Protein AF-A0AAU1WLY0-F1 (afdb_monomer_lite)

Structure (mmCIF, N/CA/C/O backbone):
data_AF-A0AAU1WLY0-F1
#
_entry.id   AF-A0AAU1WLY0-F1
#
loop_
_atom_site.group_PDB
_atom_site.id
_atom_site.type_symbol
_atom_site.label_atom_id
_atom_site.label_alt_id
_atom_site.label_comp_id
_atom_site.label_asym_id
_atom_site.label_entity_id
_atom_site.label_seq_id
_atom_site.pdbx_PDB_ins_code
_atom_site.Cartn_x
_atom_site.Cartn_y
_atom_site.Cartn_z
_atom_site.occupancy
_atom_site.B_iso_or_equiv
_atom_site.auth_seq_id
_atom_site.auth_comp_id
_atom_site.auth_asym_id
_atom_site.auth_atom_id
_atom_site.pdbx_PDB_model_num
ATOM 1 N N . MET A 1 1 ? -10.748 -2.426 -1.288 1.00 84.75 1 MET A N 1
ATOM 2 C CA . MET A 1 1 ? -10.183 -1.671 -0.144 1.00 84.75 1 MET A CA 1
ATOM 3 C C . MET A 1 1 ? -11.242 -0.829 0.548 1.00 84.75 1 MET A C 1
ATOM 5 O O . MET A 1 1 ? -11.475 -1.080 1.716 1.00 84.75 1 MET A O 1
ATOM 9 N N . ARG A 1 2 ? -11.923 0.087 -0.156 1.00 87.56 2 ARG A N 1
ATOM 10 C CA . ARG A 1 2 ? -12.928 1.009 0.408 1.00 87.56 2 ARG A CA 1
ATOM 11 C C . ARG A 1 2 ? -13.910 0.381 1.412 1.00 87.56 2 ARG A C 1
ATOM 13 O O . ARG A 1 2 ? -14.037 0.899 2.512 1.00 87.56 2 ARG A O 1
ATOM 20 N N . ASP A 1 3 ? -14.563 -0.725 1.055 1.00 92.00 3 ASP A N 1
ATOM 21 C CA . ASP A 1 3 ? -15.622 -1.295 1.903 1.00 92.00 3 ASP A CA 1
ATOM 22 C C . ASP A 1 3 ? -15.061 -1.943 3.180 1.00 92.00 3 ASP A C 1
ATOM 24 O O . ASP A 1 3 ? -15.561 -1.691 4.269 1.00 92.00 3 ASP A O 1
ATOM 28 N N . ILE A 1 4 ? -13.959 -2.695 3.071 1.00 93.12 4 ILE A N 1
ATOM 29 C CA . ILE A 1 4 ? -13.299 -3.342 4.222 1.00 93.12 4 ILE A CA 1
ATOM 30 C C . ILE A 1 4 ? -12.581 -2.302 5.103 1.00 93.12 4 ILE A C 1
ATOM 32 O O . ILE A 1 4 ? -12.499 -2.456 6.317 1.00 93.12 4 ILE A O 1
ATOM 36 N N . TRP A 1 5 ? -12.092 -1.207 4.510 1.00 95.12 5 TRP A N 1
ATOM 37 C CA . TRP A 1 5 ? -11.508 -0.083 5.250 1.00 95.12 5 TRP A CA 1
ATOM 38 C C . TRP A 1 5 ? -12.542 0.610 6.150 1.00 95.12 5 TRP A C 1
ATOM 40 O O . TRP A 1 5 ? -12.190 1.139 7.198 1.00 95.12 5 TRP A O 1
ATOM 50 N N . GLY A 1 6 ? -13.819 0.597 5.761 1.00 93.25 6 GLY A N 1
ATOM 51 C CA . GLY A 1 6 ? -14.922 1.145 6.552 1.00 93.25 6 GLY A CA 1
ATOM 52 C C . GLY A 1 6 ? -15.568 0.158 7.529 1.00 93.25 6 GLY A C 1
ATOM 53 O O . GLY A 1 6 ? -16.505 0.550 8.222 1.00 93.25 6 GLY A O 1
ATOM 54 N N . ASP A 1 7 ? -15.119 -1.101 7.587 1.00 94.81 7 ASP A N 1
ATOM 55 C CA . ASP A 1 7 ? -1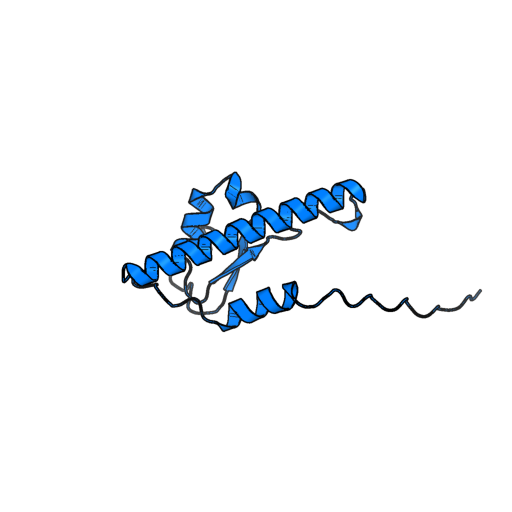5.739 -2.113 8.447 1.00 94.81 7 ASP A CA 1
ATOM 56 C C . ASP A 1 7 ? -15.539 -1.753 9.936 1.00 94.81 7 ASP A C 1
ATOM 58 O O . ASP A 1 7 ? -14.402 -1.523 10.362 1.00 94.81 7 ASP A O 1
ATOM 62 N N . PRO A 1 8 ? -16.604 -1.721 10.762 1.00 93.94 8 PRO A N 1
ATOM 63 C CA . PRO A 1 8 ? -16.495 -1.390 12.184 1.00 93.94 8 PRO A CA 1
ATOM 64 C C . PRO A 1 8 ? -15.652 -2.388 12.996 1.00 93.94 8 PRO A C 1
ATOM 66 O O . PRO A 1 8 ? -15.203 -2.055 14.090 1.00 93.94 8 PRO A O 1
ATOM 69 N N . LYS A 1 9 ? -15.423 -3.607 12.493 1.00 93.44 9 LYS A N 1
ATOM 70 C CA . LYS A 1 9 ? -14.545 -4.617 13.105 1.00 93.44 9 LYS A CA 1
ATOM 71 C C . LYS A 1 9 ? -13.073 -4.424 12.735 1.00 93.44 9 LYS A C 1
ATOM 73 O O . LYS A 1 9 ? -12.213 -5.111 13.293 1.00 93.44 9 LYS A O 1
ATOM 78 N N . ARG A 1 10 ? -12.751 -3.522 11.801 1.00 94.06 10 ARG A N 1
ATOM 79 C CA . ARG A 1 10 ? -11.366 -3.209 11.438 1.00 94.06 10 ARG A CA 1
ATOM 80 C C . ARG A 1 10 ? -10.604 -2.701 12.659 1.00 94.06 10 ARG A C 1
ATOM 82 O O . ARG A 1 10 ? -11.113 -1.920 13.457 1.00 94.06 10 ARG A O 1
ATOM 89 N N . GLY A 1 11 ? -9.364 -3.157 12.795 1.00 89.88 11 GLY A N 1
ATOM 90 C CA . GLY A 1 11 ? -8.527 -2.853 13.948 1.00 89.88 11 GLY A CA 1
ATOM 91 C C . GLY A 1 11 ? -8.710 -3.817 15.122 1.00 89.88 11 GLY A C 1
ATOM 92 O O . GLY A 1 11 ? -7.955 -3.714 16.084 1.00 89.88 11 GLY A O 1
ATOM 93 N N . ALA A 1 12 ? -9.631 -4.789 15.052 1.00 92.81 12 ALA A N 1
ATOM 94 C CA . ALA A 1 12 ? -9.709 -5.879 16.032 1.00 92.81 12 ALA A CA 1
ATOM 95 C C . ALA A 1 12 ? -8.553 -6.887 15.895 1.00 92.81 12 ALA A C 1
ATOM 97 O O . ALA A 1 12 ? -8.153 -7.508 16.876 1.00 92.81 12 ALA A O 1
ATOM 98 N N . VAL A 1 13 ? -8.004 -7.033 14.685 1.00 92.06 13 VAL A N 1
ATOM 99 C CA . VAL A 1 13 ? -6.849 -7.888 14.380 1.00 92.06 13 VAL A CA 1
ATOM 100 C C . VAL A 1 13 ? -5.853 -7.140 13.489 1.00 92.06 13 VAL A C 1
ATOM 102 O O . VAL A 1 13 ? -6.280 -6.245 12.755 1.00 92.06 13 VAL A O 1
ATOM 105 N N . PRO A 1 14 ? -4.553 -7.489 13.520 1.00 93.06 14 PRO A N 1
ATOM 106 C CA . PRO A 1 14 ? -3.561 -6.920 12.612 1.00 93.06 14 PRO A CA 1
ATOM 107 C C . PRO A 1 14 ? -3.845 -7.269 11.145 1.00 93.06 14 PRO A C 1
ATOM 109 O O . PRO A 1 14 ? -4.044 -8.439 10.815 1.00 93.06 14 PRO A O 1
ATOM 112 N N . VAL A 1 15 ? -3.830 -6.267 10.262 1.00 92.00 15 VAL A N 1
ATOM 113 C CA . VAL A 1 15 ? -4.054 -6.417 8.817 1.00 92.00 15 VAL A CA 1
ATOM 114 C C . VAL A 1 15 ? -3.050 -5.574 8.031 1.00 92.00 15 VAL A C 1
ATOM 116 O O . VAL A 1 15 ? -2.833 -4.396 8.312 1.00 92.00 15 VAL A O 1
ATOM 119 N N . ASN A 1 16 ? -2.475 -6.180 6.992 1.00 93.38 16 ASN A N 1
ATOM 120 C CA . ASN A 1 16 ? -1.656 -5.471 6.015 1.00 93.38 16 ASN A CA 1
ATOM 121 C C . ASN A 1 16 ? -2.506 -5.078 4.804 1.00 93.38 16 ASN A C 1
ATOM 123 O O . ASN A 1 16 ? -3.299 -5.875 4.299 1.00 93.38 16 ASN A O 1
ATOM 127 N N . TRP A 1 17 ? -2.276 -3.875 4.296 1.00 94.06 17 TRP A N 1
ATOM 128 C CA . TRP A 1 17 ? -2.995 -3.291 3.178 1.00 94.06 17 TRP A CA 1
ATOM 129 C C . TRP A 1 17 ? -2.020 -2.886 2.088 1.00 94.06 17 TRP A C 1
ATOM 131 O O . TRP A 1 17 ? -1.146 -2.048 2.292 1.00 94.06 17 TRP A O 1
ATOM 141 N N . THR A 1 18 ? -2.191 -3.458 0.906 1.00 93.31 18 THR A N 1
ATOM 142 C CA . THR A 1 18 ? -1.405 -3.077 -0.263 1.00 93.31 18 THR A CA 1
ATOM 143 C C . THR A 1 18 ? -1.894 -1.748 -0.827 1.00 93.31 18 THR A C 1
ATOM 145 O O . THR A 1 18 ? -3.056 -1.637 -1.224 1.00 93.31 18 THR A O 1
ATOM 148 N N . VAL A 1 19 ? -0.998 -0.773 -0.922 1.00 92.75 19 VAL A N 1
ATOM 149 C CA . VAL A 1 19 ? -1.207 0.518 -1.583 1.00 92.75 19 VAL A CA 1
ATOM 150 C C . VAL A 1 19 ? -0.190 0.699 -2.703 1.00 92.75 19 VAL A C 1
ATOM 152 O O . VAL A 1 19 ? 0.900 0.129 -2.680 1.00 92.75 19 VAL A O 1
ATOM 155 N N . SER A 1 20 ? -0.554 1.469 -3.723 1.00 92.69 20 SER A N 1
ATOM 156 C CA . SER A 1 20 ? 0.376 1.766 -4.809 1.00 92.69 20 SER A CA 1
ATOM 157 C C . SER A 1 20 ? 1.400 2.816 -4.355 1.00 92.69 20 SER A C 1
ATOM 159 O O . SER A 1 20 ? 0.976 3.888 -3.930 1.00 92.69 20 SER A O 1
ATOM 161 N N . PRO A 1 21 ? 2.715 2.581 -4.505 1.00 90.81 21 PRO A N 1
ATOM 162 C CA . PRO A 1 21 ? 3.744 3.576 -4.188 1.00 90.81 21 PRO A CA 1
ATOM 163 C C . PRO A 1 21 ? 3.634 4.878 -4.991 1.00 90.81 21 PRO A C 1
ATOM 165 O O . PRO A 1 21 ? 4.155 5.910 -4.579 1.00 90.81 21 PRO A O 1
ATOM 168 N N . VAL A 1 22 ? 2.968 4.856 -6.155 1.00 92.00 22 VAL A N 1
ATOM 169 C CA . VAL A 1 22 ? 2.775 6.069 -6.970 1.00 92.00 22 VAL A CA 1
ATOM 170 C C . VAL A 1 22 ? 1.635 6.953 -6.458 1.00 92.00 22 VAL A C 1
ATOM 172 O O . VAL A 1 22 ? 1.445 8.063 -6.956 1.00 92.00 22 VAL A O 1
ATOM 175 N N . LEU A 1 23 ? 0.882 6.507 -5.442 1.00 91.06 23 LEU A N 1
ATOM 176 C CA . LEU A 1 23 ? -0.222 7.271 -4.858 1.00 91.06 23 LEU A CA 1
ATOM 177 C C . LEU A 1 23 ? 0.255 8.580 -4.210 1.00 91.06 23 LEU A C 1
ATOM 179 O O . LEU A 1 23 ? -0.525 9.530 -4.154 1.00 91.06 23 LEU A O 1
ATOM 183 N N . ALA A 1 24 ? 1.531 8.668 -3.810 1.00 88.19 24 ALA A N 1
ATOM 184 C CA . ALA A 1 24 ? 2.179 9.917 -3.405 1.00 88.19 24 ALA A CA 1
ATOM 185 C C . ALA A 1 24 ? 2.012 11.042 -4.436 1.00 88.19 24 ALA A C 1
ATOM 187 O O . ALA A 1 24 ? 1.807 12.195 -4.051 1.00 88.19 24 ALA A O 1
ATOM 188 N N . ASP A 1 25 ? 2.095 10.700 -5.722 1.00 89.75 25 ASP A N 1
ATOM 189 C CA . ASP A 1 25 ? 2.103 11.664 -6.818 1.00 89.75 25 ASP A CA 1
ATOM 190 C C . ASP A 1 25 ? 0.707 11.796 -7.445 1.00 89.75 25 ASP A C 1
ATOM 192 O O . ASP A 1 25 ? 0.226 12.907 -7.660 1.00 89.75 25 ASP A O 1
ATOM 196 N N . ILE A 1 26 ? 0.018 10.675 -7.693 1.00 93.88 26 ILE A N 1
ATOM 197 C CA . ILE A 1 26 ? -1.263 10.680 -8.426 1.00 93.88 26 ILE A CA 1
ATOM 198 C C . ILE A 1 26 ? -2.493 10.870 -7.531 1.00 93.88 26 ILE A C 1
ATOM 200 O O . ILE A 1 26 ? -3.562 11.233 -8.014 1.00 93.88 26 ILE A O 1
ATOM 204 N N . GLY A 1 27 ? -2.373 10.593 -6.231 1.00 93.56 27 GLY A N 1
ATOM 205 C CA . GLY A 1 27 ? -3.498 10.601 -5.296 1.00 93.56 27 GLY A CA 1
ATOM 206 C C . GLY A 1 27 ? -3.103 10.962 -3.864 1.00 93.56 27 GLY A C 1
ATOM 207 O O . GLY A 1 27 ? -3.497 10.242 -2.943 1.00 93.56 27 GLY A O 1
ATOM 208 N N . PRO A 1 28 ? -2.370 12.068 -3.626 1.00 91.25 28 PRO A N 1
ATOM 209 C CA . PRO A 1 28 ? -1.808 12.382 -2.312 1.00 91.25 28 PRO A CA 1
ATOM 210 C C . PRO A 1 28 ? -2.862 12.543 -1.211 1.00 91.25 28 PRO A C 1
ATOM 212 O O . PRO A 1 28 ? -2.575 12.236 -0.056 1.00 91.25 28 PRO A O 1
ATOM 215 N N . ALA A 1 29 ? -4.064 13.021 -1.546 1.00 92.81 29 ALA A N 1
ATOM 216 C CA . ALA A 1 29 ? -5.171 13.145 -0.597 1.00 92.81 29 ALA A CA 1
ATOM 217 C C . ALA A 1 29 ? -5.764 11.778 -0.218 1.00 92.81 29 ALA A C 1
ATOM 219 O O . ALA A 1 29 ? -6.099 11.547 0.939 1.00 92.81 29 ALA A O 1
ATOM 220 N N . LEU A 1 30 ? -5.844 10.850 -1.177 1.00 93.44 30 LEU A N 1
ATOM 221 C CA . LEU A 1 30 ? -6.311 9.488 -0.922 1.00 93.44 30 LEU A CA 1
ATOM 222 C C . LEU A 1 30 ? -5.302 8.713 -0.067 1.00 93.44 30 LEU A C 1
ATOM 224 O O . LEU A 1 30 ? -5.690 8.025 0.874 1.00 93.44 30 LEU A O 1
ATOM 228 N N . LEU A 1 31 ? -4.008 8.866 -0.356 1.00 91.31 31 LEU A N 1
ATOM 229 C CA . LEU A 1 31 ? -2.945 8.326 0.486 1.00 91.31 31 LEU A CA 1
ATOM 230 C C . LEU A 1 31 ? -3.019 8.892 1.911 1.00 91.31 31 LEU A C 1
ATOM 232 O O . LEU A 1 31 ? -2.971 8.127 2.871 1.00 91.31 31 LEU A O 1
ATOM 236 N N . ALA A 1 32 ? -3.175 10.214 2.048 1.00 90.25 32 ALA A N 1
ATOM 237 C CA . ALA A 1 32 ? -3.300 10.867 3.350 1.00 90.25 32 ALA A CA 1
ATOM 238 C C . ALA A 1 32 ? -4.509 10.340 4.134 1.00 90.25 32 ALA A C 1
ATOM 240 O O . ALA A 1 32 ? -4.360 9.993 5.299 1.00 90.25 32 ALA A O 1
ATOM 241 N N . TYR A 1 33 ? -5.665 10.169 3.483 1.00 92.50 33 TYR A N 1
ATOM 242 C CA . TYR A 1 33 ? -6.845 9.567 4.105 1.00 92.50 33 TYR A CA 1
ATOM 243 C C . TYR A 1 33 ? -6.541 8.187 4.704 1.00 92.50 33 TYR A C 1
ATOM 245 O O . TYR A 1 33 ? -6.893 7.923 5.855 1.00 92.50 33 TYR A O 1
ATOM 253 N N . TYR A 1 34 ? -5.859 7.309 3.964 1.00 92.44 34 TYR A N 1
ATOM 254 C CA . TYR A 1 34 ? -5.505 5.983 4.474 1.00 92.44 34 TYR A CA 1
ATOM 255 C C . TYR A 1 34 ? -4.469 6.040 5.603 1.00 92.44 34 TYR A C 1
ATOM 257 O O . TYR A 1 34 ? -4.580 5.286 6.562 1.00 92.44 34 TYR A O 1
ATOM 265 N N . GLN A 1 35 ? -3.498 6.949 5.544 1.00 91.00 35 GLN A N 1
ATOM 266 C CA . GLN A 1 35 ? -2.507 7.120 6.613 1.00 91.00 35 GLN A CA 1
ATOM 267 C C . GLN A 1 35 ? -3.134 7.691 7.897 1.00 91.00 35 GLN A C 1
ATOM 269 O O . GLN A 1 35 ? -2.876 7.209 8.994 1.00 91.00 35 GLN A O 1
ATOM 274 N N . GLU A 1 36 ? -4.006 8.689 7.772 1.00 88.62 36 GLU A N 1
ATOM 275 C CA . GLU A 1 36 ? -4.618 9.392 8.907 1.00 88.62 36 GLU A CA 1
ATOM 276 C C . GLU A 1 36 ? -5.715 8.574 9.598 1.00 88.62 36 GLU A C 1
ATOM 278 O O . GLU A 1 36 ? -5.943 8.723 10.799 1.00 88.62 36 GLU A O 1
ATOM 283 N N . THR A 1 37 ? -6.396 7.699 8.852 1.00 91.25 37 THR A N 1
ATOM 284 C CA . THR A 1 37 ? -7.491 6.861 9.369 1.00 91.25 37 THR A CA 1
ATOM 285 C C . THR A 1 37 ? -7.080 5.418 9.665 1.00 91.25 37 THR A C 1
ATOM 287 O O . THR A 1 37 ? -7.942 4.604 10.021 1.00 91.25 37 THR A O 1
ATOM 290 N N . ALA A 1 38 ? -5.791 5.093 9.520 1.00 90.94 38 ALA A N 1
ATOM 291 C CA . ALA A 1 38 ? -5.232 3.806 9.909 1.00 90.94 38 ALA A CA 1
ATOM 292 C C . ALA A 1 38 ? -5.356 3.601 11.425 1.00 90.94 38 ALA A C 1
ATOM 294 O O . ALA A 1 38 ? -5.108 4.500 12.234 1.00 90.94 38 ALA A O 1
ATOM 295 N N . THR A 1 39 ? -5.744 2.395 11.824 1.00 88.06 39 THR A N 1
ATOM 296 C CA . THR A 1 39 ? -5.682 1.962 13.219 1.00 88.06 39 THR A CA 1
ATOM 297 C C . THR A 1 39 ? -4.266 1.492 13.560 1.00 88.06 39 THR A C 1
ATOM 299 O O . THR A 1 39 ? -3.446 1.244 12.680 1.00 88.06 39 THR A O 1
ATOM 302 N N . GLY A 1 40 ? -3.971 1.288 14.847 1.00 85.44 40 GLY A N 1
ATOM 303 C CA . GLY A 1 40 ? -2.677 0.723 15.263 1.00 85.44 40 GLY A CA 1
ATOM 304 C C . GLY A 1 40 ? -2.421 -0.717 14.792 1.00 85.44 40 GLY A C 1
ATOM 305 O O . GLY A 1 40 ? -1.302 -1.207 14.915 1.00 85.44 40 GLY A O 1
ATOM 306 N N . ASN A 1 41 ? -3.452 -1.383 14.265 1.00 91.69 41 ASN A N 1
ATOM 307 C CA . ASN A 1 41 ? -3.392 -2.731 13.712 1.00 91.69 41 ASN A CA 1
ATOM 308 C C . ASN A 1 41 ? -3.348 -2.739 12.175 1.00 91.69 41 ASN A C 1
ATOM 310 O O . ASN A 1 41 ? -3.277 -3.812 11.585 1.00 91.69 41 ASN A O 1
ATOM 314 N N . ASP A 1 42 ? -3.363 -1.575 11.525 1.00 92.69 42 ASP A N 1
ATOM 315 C CA . ASP A 1 42 ? -3.234 -1.469 10.077 1.00 92.69 42 ASP A CA 1
ATOM 316 C C . ASP A 1 42 ? -1.782 -1.162 9.690 1.00 92.69 42 ASP A C 1
ATOM 318 O O . ASP A 1 42 ? -1.142 -0.275 10.254 1.00 92.69 42 ASP A O 1
ATOM 322 N N . LEU A 1 43 ? -1.270 -1.866 8.682 1.00 89.62 43 LEU A N 1
ATOM 323 C CA . LEU A 1 43 ? -0.004 -1.534 8.031 1.00 89.62 43 LEU A CA 1
ATOM 324 C C . LEU A 1 43 ? -0.224 -1.328 6.538 1.00 89.62 43 LEU A C 1
ATOM 326 O O . LEU A 1 43 ? -0.656 -2.246 5.844 1.00 89.62 43 LEU A O 1
ATOM 330 N N . LEU A 1 44 ? 0.141 -0.154 6.029 1.00 91.62 44 LEU A N 1
ATOM 331 C CA . LEU A 1 44 ? 0.221 0.077 4.590 1.00 91.62 44 LEU A CA 1
ATOM 332 C C . LEU A 1 44 ? 1.560 -0.464 4.057 1.00 91.62 44 LEU A C 1
ATOM 334 O O . LEU A 1 44 ? 2.626 -0.139 4.584 1.00 91.62 44 LEU A O 1
ATOM 338 N N . ILE A 1 45 ? 1.497 -1.297 3.021 1.00 91.75 45 ILE A N 1
ATOM 339 C CA . ILE A 1 45 ? 2.649 -1.880 2.321 1.00 91.75 45 ILE A CA 1
ATOM 340 C C . ILE A 1 45 ? 2.543 -1.617 0.820 1.00 91.75 45 ILE A C 1
ATOM 342 O O . ILE A 1 45 ? 1.446 -1.410 0.302 1.00 91.75 45 ILE A O 1
ATOM 346 N N . ALA A 1 46 ? 3.664 -1.677 0.104 1.00 91.81 46 ALA A N 1
ATOM 347 C CA . ALA A 1 46 ? 3.644 -1.597 -1.351 1.00 91.81 46 ALA A CA 1
ATOM 348 C C . ALA A 1 46 ? 2.808 -2.736 -1.964 1.00 91.81 46 ALA A C 1
ATOM 350 O O . ALA A 1 46 ? 2.840 -3.883 -1.509 1.00 91.81 46 ALA A O 1
ATOM 351 N N . GLY A 1 47 ? 2.057 -2.402 -3.010 1.00 90.69 47 GLY A N 1
ATOM 352 C CA . GLY A 1 47 ? 1.312 -3.358 -3.814 1.00 9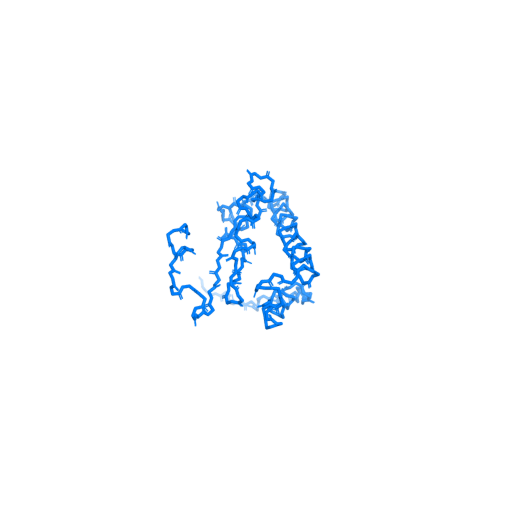0.69 47 GLY A CA 1
ATOM 353 C C . GLY A 1 47 ? 2.202 -4.361 -4.546 1.00 90.69 47 GLY A C 1
ATOM 354 O O . GLY A 1 47 ? 3.429 -4.216 -4.582 1.00 90.69 47 GLY A O 1
ATOM 355 N N . PRO A 1 48 ? 1.590 -5.404 -5.134 1.00 89.81 48 PRO A N 1
ATOM 356 C CA . PRO A 1 48 ? 2.332 -6.436 -5.838 1.00 89.81 48 PRO A CA 1
ATOM 357 C C . PRO A 1 48 ? 3.206 -5.805 -6.917 1.00 89.81 48 PRO A C 1
ATOM 359 O O . PRO A 1 48 ? 2.742 -4.987 -7.708 1.00 89.81 48 PRO A O 1
ATOM 362 N N . SER A 1 49 ? 4.472 -6.208 -6.924 1.00 91.19 49 SER A N 1
ATOM 363 C CA . SER A 1 49 ? 5.479 -5.760 -7.883 1.00 91.19 49 SER A CA 1
ATOM 364 C C . SER A 1 49 ? 5.866 -4.279 -7.821 1.00 91.19 49 SER A C 1
ATOM 366 O O . SER A 1 49 ? 6.693 -3.883 -8.632 1.00 91.19 49 SER A O 1
ATOM 368 N N . GLY A 1 50 ? 5.382 -3.466 -6.875 1.00 91.00 50 GLY A N 1
ATOM 369 C CA . GLY A 1 50 ? 5.858 -2.090 -6.672 1.00 91.00 50 GLY A CA 1
ATOM 370 C C . GLY A 1 50 ? 4.976 -1.004 -7.293 1.00 91.00 50 GLY A C 1
ATOM 371 O O . GLY A 1 50 ? 3.777 -0.952 -7.030 1.00 91.00 50 GLY A O 1
ATOM 372 N N . ALA A 1 51 ? 5.576 -0.096 -8.071 1.00 90.44 51 ALA A N 1
ATOM 373 C CA . ALA A 1 51 ? 4.912 1.070 -8.673 1.00 90.44 51 ALA A CA 1
ATOM 374 C C . ALA A 1 51 ? 3.749 0.719 -9.626 1.00 90.44 51 ALA A C 1
ATOM 376 O O . ALA A 1 51 ? 2.891 1.558 -9.892 1.00 90.44 51 ALA A O 1
ATOM 377 N N . GLY A 1 52 ? 3.687 -0.518 -10.111 1.00 89.62 52 GLY A N 1
ATOM 378 C CA . GLY A 1 52 ? 2.606 -1.045 -10.929 1.00 89.62 52 GLY A CA 1
ATOM 379 C C . GLY A 1 52 ? 2.558 -2.569 -10.891 1.00 89.62 52 GLY A C 1
ATOM 380 O O . GLY A 1 52 ? 3.403 -3.234 -10.294 1.00 89.62 52 GLY A O 1
ATOM 381 N N . TYR A 1 53 ? 1.554 -3.144 -11.548 1.00 90.19 53 TYR A N 1
ATOM 382 C CA . TYR A 1 53 ? 1.446 -4.594 -11.627 1.00 90.19 53 TYR A CA 1
ATOM 383 C C . TYR A 1 53 ? 2.252 -5.115 -12.815 1.00 90.19 53 TYR A C 1
ATOM 385 O O . TYR A 1 53 ? 1.895 -4.894 -13.970 1.00 90.19 53 TYR A O 1
ATOM 393 N N . THR A 1 54 ? 3.373 -5.770 -12.525 1.00 89.69 54 THR A N 1
ATOM 394 C CA . THR A 1 54 ? 4.312 -6.227 -13.550 1.00 89.69 54 THR A CA 1
ATOM 395 C C . THR A 1 54 ? 5.031 -7.508 -13.145 1.00 89.69 54 THR A C 1
ATOM 397 O O . THR A 1 54 ? 5.099 -7.855 -11.964 1.00 89.69 54 THR A O 1
ATOM 400 N N . TYR A 1 55 ? 5.604 -8.203 -14.123 1.00 89.56 55 TYR A N 1
ATOM 401 C CA . TYR A 1 55 ? 6.492 -9.335 -13.905 1.00 89.56 55 TYR A CA 1
ATOM 402 C C . TYR A 1 55 ? 7.931 -8.937 -14.244 1.00 89.56 55 TYR A C 1
ATOM 404 O O . TYR A 1 55 ? 8.270 -8.733 -15.410 1.00 89.56 55 TYR A O 1
ATOM 412 N N . ALA A 1 56 ? 8.784 -8.838 -13.220 1.00 85.25 56 ALA A N 1
ATOM 413 C CA . ALA A 1 56 ? 10.162 -8.362 -13.365 1.00 85.25 56 ALA A CA 1
ATOM 414 C C . ALA A 1 56 ? 10.981 -9.186 -14.375 1.00 85.25 56 ALA A C 1
ATOM 416 O O . ALA A 1 56 ? 11.778 -8.626 -15.119 1.00 85.25 56 ALA A O 1
ATOM 417 N N . GLY A 1 57 ? 10.742 -10.500 -14.455 1.00 87.38 57 GLY A N 1
ATOM 418 C CA . GLY A 1 57 ? 11.450 -11.382 -15.387 1.00 87.38 57 GLY A CA 1
ATOM 419 C C . GLY A 1 57 ? 11.129 -11.149 -16.869 1.00 87.38 57 GLY A C 1
ATOM 420 O O . GLY A 1 57 ? 11.827 -11.684 -17.721 1.00 87.38 57 GLY A O 1
ATOM 421 N N . SER A 1 58 ? 10.096 -10.365 -17.191 1.00 87.44 58 SER A N 1
ATOM 422 C CA . SER A 1 58 ? 9.730 -10.017 -18.572 1.00 87.44 58 SER A CA 1
ATOM 423 C C . SER A 1 58 ? 10.242 -8.638 -19.000 1.00 87.44 58 SER A C 1
ATOM 425 O O . SER A 1 58 ? 9.974 -8.219 -20.124 1.00 87.44 58 SER A O 1
ATOM 427 N N . TRP A 1 59 ? 10.939 -7.911 -18.122 1.00 84.75 59 TRP A N 1
ATOM 428 C CA . TRP A 1 59 ? 11.410 -6.557 -18.405 1.00 84.75 59 TRP A CA 1
ATOM 429 C C . TRP A 1 59 ? 12.833 -6.543 -18.974 1.00 84.75 59 TRP A C 1
ATOM 431 O O . TRP A 1 59 ? 13.686 -7.299 -18.509 1.00 84.75 59 TRP A O 1
ATOM 441 N N . PRO A 1 60 ? 13.134 -5.643 -19.930 1.00 90.06 60 PRO A N 1
ATOM 442 C CA . PRO A 1 60 ? 14.514 -5.318 -20.272 1.00 90.06 60 PRO A CA 1
ATOM 443 C C . PRO A 1 60 ? 15.258 -4.793 -19.035 1.00 90.06 60 PRO A C 1
ATOM 445 O O . PRO A 1 60 ? 14.727 -3.942 -18.323 1.00 90.06 60 PRO A O 1
ATOM 448 N N . GLU A 1 61 ? 16.494 -5.242 -18.809 1.00 84.38 61 GLU A N 1
ATOM 449 C CA . GLU A 1 61 ? 17.286 -4.948 -17.597 1.00 84.38 61 GLU A CA 1
ATOM 450 C C . GLU A 1 61 ? 17.320 -3.450 -17.242 1.00 84.38 61 GLU A C 1
ATOM 452 O O . GLU A 1 61 ? 16.928 -3.056 -16.148 1.00 84.38 61 GLU A O 1
ATOM 457 N N . LYS A 1 62 ? 17.645 -2.587 -18.214 1.00 81.50 62 LYS A N 1
ATOM 458 C CA . LYS A 1 62 ? 17.686 -1.126 -18.009 1.00 81.50 62 LYS A CA 1
ATOM 459 C C . LYS A 1 62 ? 16.335 -0.506 -17.647 1.00 81.50 62 LYS A C 1
ATOM 461 O O . LYS A 1 62 ? 16.288 0.520 -16.974 1.00 81.50 62 LYS A O 1
ATOM 466 N N . ALA A 1 63 ? 15.237 -1.084 -18.128 1.00 88.06 63 ALA A N 1
ATOM 467 C CA . ALA A 1 63 ? 13.902 -0.611 -17.785 1.00 88.06 63 ALA A CA 1
ATOM 468 C C . ALA A 1 63 ? 13.511 -1.074 -16.373 1.00 88.06 63 ALA A C 1
ATOM 470 O O . ALA A 1 63 ? 12.814 -0.351 -15.661 1.00 88.06 63 ALA A O 1
ATOM 471 N N . LEU A 1 64 ? 13.967 -2.263 -15.961 1.00 90.94 64 LEU A N 1
ATOM 472 C CA . LEU A 1 64 ? 13.702 -2.810 -14.635 1.00 90.94 64 LEU A CA 1
ATOM 473 C C . LEU A 1 64 ? 14.364 -1.963 -13.542 1.00 90.94 64 LEU A C 1
ATOM 475 O O . LEU A 1 64 ? 13.713 -1.669 -12.541 1.00 90.94 64 LEU A O 1
ATOM 479 N N . ASP A 1 65 ? 15.598 -1.505 -13.756 1.00 90.56 65 ASP A N 1
ATOM 480 C CA . ASP A 1 65 ? 16.293 -0.625 -12.808 1.00 90.56 65 ASP A CA 1
ATOM 481 C C . ASP A 1 65 ? 15.491 0.655 -12.546 1.00 90.56 65 ASP A C 1
ATOM 483 O O . ASP A 1 65 ? 15.115 0.926 -11.403 1.00 90.56 65 ASP A O 1
ATOM 487 N N . ALA A 1 66 ? 15.117 1.378 -13.607 1.00 90.44 66 ALA A N 1
ATOM 488 C CA . ALA A 1 66 ? 14.311 2.596 -13.500 1.00 90.44 66 ALA A CA 1
ATOM 489 C C . ALA A 1 66 ? 12.961 2.349 -12.799 1.00 90.44 66 ALA A C 1
ATOM 491 O O . ALA A 1 66 ? 12.500 3.156 -11.990 1.00 90.44 66 ALA A O 1
ATOM 492 N N . TYR A 1 67 ? 12.330 1.206 -13.073 1.00 91.06 67 TYR A N 1
ATOM 493 C CA . TYR A 1 67 ? 11.076 0.813 -12.441 1.00 91.06 67 TYR A CA 1
ATOM 494 C C . TYR A 1 67 ? 11.225 0.529 -10.934 1.00 91.06 67 TYR A C 1
ATOM 496 O O . TYR A 1 67 ? 10.387 0.944 -10.123 1.00 91.06 67 TYR A O 1
ATOM 504 N N . THR A 1 68 ? 12.293 -0.164 -10.533 1.00 91.38 68 THR A N 1
ATOM 505 C CA . THR A 1 68 ? 12.571 -0.436 -9.115 1.00 91.38 68 THR A CA 1
ATOM 506 C C . THR A 1 68 ? 12.956 0.828 -8.355 1.00 91.38 68 THR A C 1
ATOM 508 O O . THR A 1 68 ? 12.534 0.996 -7.210 1.00 91.38 68 THR A O 1
ATOM 511 N N . GLU A 1 69 ? 13.665 1.757 -8.998 1.00 90.94 69 GLU A N 1
ATOM 512 C CA . GLU A 1 69 ? 13.983 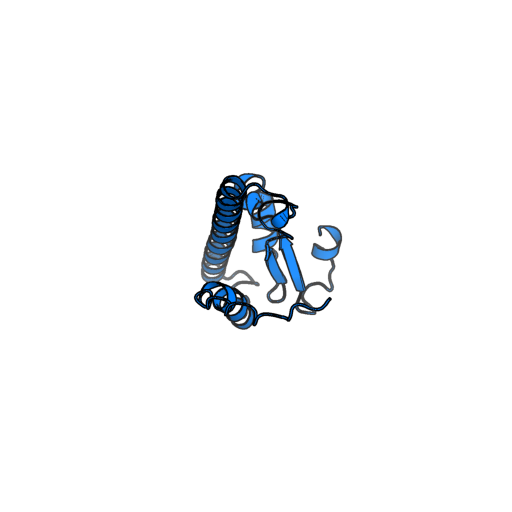3.055 -8.414 1.00 90.94 69 GLU A CA 1
ATOM 513 C C . GLU A 1 69 ? 12.713 3.875 -8.166 1.00 90.94 69 GLU A C 1
ATOM 515 O O . GLU A 1 69 ? 12.493 4.337 -7.045 1.00 90.94 69 GLU A O 1
ATOM 520 N N . LEU A 1 70 ? 11.825 3.980 -9.162 1.00 90.12 70 LEU A N 1
ATOM 521 C CA . LEU A 1 70 ? 10.526 4.643 -9.012 1.00 90.12 70 LEU A CA 1
ATOM 522 C C . LEU A 1 70 ? 9.713 4.032 -7.860 1.00 90.12 70 LEU A C 1
ATOM 524 O O . LEU A 1 70 ? 9.152 4.751 -7.032 1.00 90.12 70 LEU A O 1
ATOM 528 N N . THR A 1 71 ? 9.693 2.700 -7.778 1.00 91.06 71 THR A N 1
ATOM 529 C CA . THR A 1 71 ? 9.032 1.962 -6.693 1.00 91.06 71 THR A CA 1
ATOM 530 C C . THR A 1 71 ? 9.599 2.346 -5.325 1.00 91.06 71 THR A C 1
ATOM 532 O O . THR A 1 71 ? 8.836 2.649 -4.403 1.00 91.06 71 THR A O 1
ATOM 535 N N . GLY A 1 72 ? 10.927 2.351 -5.181 1.00 90.50 72 GLY A N 1
ATOM 536 C CA . GLY A 1 72 ? 11.598 2.701 -3.930 1.00 90.50 72 GLY A CA 1
ATOM 537 C C . GLY A 1 72 ? 11.347 4.153 -3.525 1.00 90.50 72 GLY A C 1
ATOM 538 O O . GLY A 1 72 ? 10.994 4.425 -2.378 1.00 90.50 72 GLY A O 1
ATOM 539 N N . GLN A 1 73 ? 11.453 5.088 -4.470 1.00 89.25 73 GLN A N 1
ATOM 540 C CA . GLN A 1 73 ? 11.213 6.509 -4.219 1.00 89.25 73 GLN A CA 1
ATOM 541 C C . GLN A 1 73 ? 9.777 6.781 -3.752 1.00 89.25 73 GLN A C 1
ATOM 543 O O . GLN A 1 73 ? 9.596 7.486 -2.757 1.00 89.25 73 GLN A O 1
ATOM 548 N N . GLY A 1 74 ? 8.772 6.206 -4.423 1.00 87.56 74 GLY A N 1
ATOM 549 C CA . GLY A 1 74 ? 7.366 6.334 -4.025 1.00 87.56 74 GLY A CA 1
ATOM 550 C C . GLY A 1 74 ? 7.117 5.782 -2.621 1.00 87.56 74 GLY A C 1
ATOM 551 O O . GLY A 1 74 ? 6.617 6.485 -1.746 1.00 87.56 74 GLY A O 1
ATOM 552 N N . THR A 1 75 ? 7.614 4.573 -2.354 1.00 88.56 75 THR A N 1
ATOM 553 C CA . THR A 1 75 ? 7.466 3.903 -1.051 1.00 88.56 75 THR A CA 1
ATOM 554 C C . THR A 1 75 ? 8.082 4.728 0.085 1.00 88.56 75 THR A C 1
ATOM 556 O O . THR A 1 75 ? 7.473 4.931 1.135 1.00 88.56 75 THR A O 1
ATOM 559 N N . LEU A 1 76 ? 9.281 5.278 -0.127 1.00 86.88 76 LEU A N 1
ATOM 560 C CA . LEU A 1 76 ? 9.945 6.128 0.863 1.00 86.88 76 LEU A CA 1
ATOM 561 C C . LEU A 1 76 ? 9.195 7.443 1.106 1.00 86.88 76 LEU A C 1
ATOM 563 O O . LEU A 1 76 ? 9.181 7.939 2.238 1.00 86.88 76 LEU A O 1
ATOM 567 N N . ARG A 1 77 ? 8.585 8.031 0.070 1.00 85.50 77 ARG A N 1
ATOM 568 C CA . ARG A 1 77 ? 7.754 9.237 0.213 1.00 85.50 77 ARG A CA 1
ATOM 569 C C . ARG A 1 77 ? 6.515 8.948 1.053 1.00 85.50 77 ARG A C 1
ATOM 571 O O . ARG A 1 77 ? 6.238 9.726 1.971 1.00 85.50 77 ARG A O 1
ATOM 578 N N . ASP A 1 78 ? 5.848 7.824 0.806 1.00 85.06 78 ASP A N 1
ATOM 579 C CA . ASP A 1 78 ? 4.685 7.380 1.576 1.00 85.06 78 ASP A CA 1
ATOM 580 C C . ASP A 1 78 ? 5.035 7.254 3.064 1.00 85.06 78 ASP A C 1
ATOM 582 O O . ASP A 1 78 ? 4.408 7.904 3.906 1.00 85.06 78 ASP A O 1
ATOM 586 N N . TYR A 1 79 ? 6.101 6.515 3.397 1.00 81.94 79 TYR A N 1
ATOM 587 C CA . TYR A 1 79 ? 6.530 6.311 4.786 1.00 81.94 79 TYR A CA 1
ATOM 588 C C . TYR A 1 79 ? 6.980 7.596 5.488 1.00 81.94 79 TYR A C 1
ATOM 590 O O . TYR A 1 79 ? 6.698 7.796 6.672 1.00 81.94 79 TYR A O 1
ATOM 598 N N . ARG A 1 80 ? 7.684 8.498 4.791 1.00 79.69 80 ARG A N 1
ATOM 599 C CA . ARG A 1 80 ? 8.100 9.783 5.383 1.00 79.69 80 ARG A CA 1
ATOM 600 C C . ARG A 1 80 ? 6.903 10.660 5.724 1.00 79.69 80 ARG A C 1
ATOM 602 O O . ARG A 1 80 ? 6.916 11.296 6.781 1.00 79.69 80 ARG A O 1
ATOM 609 N N . ARG A 1 81 ? 5.886 10.696 4.857 1.00 77.00 81 ARG A N 1
ATOM 610 C CA . ARG A 1 81 ? 4.645 11.435 5.116 1.00 77.00 81 ARG A CA 1
ATOM 611 C C . ARG A 1 81 ? 3.925 10.872 6.334 1.00 77.00 81 ARG A C 1
ATOM 613 O O . ARG A 1 81 ? 3.593 11.639 7.236 1.00 77.00 81 ARG A O 1
ATOM 620 N N . ASP A 1 82 ? 3.781 9.554 6.408 1.00 74.12 82 ASP A N 1
ATOM 621 C CA . ASP A 1 82 ? 3.150 8.885 7.547 1.00 74.12 82 ASP A CA 1
ATOM 622 C C . ASP A 1 82 ? 3.877 9.189 8.873 1.00 74.12 82 ASP A C 1
ATOM 624 O O . ASP A 1 82 ? 3.277 9.593 9.875 1.00 74.12 82 ASP A O 1
ATOM 628 N N . ALA A 1 83 ? 5.213 9.139 8.863 1.00 72.50 83 ALA A N 1
ATOM 629 C CA . ALA A 1 83 ? 6.032 9.491 10.021 1.00 72.50 83 ALA A CA 1
ATOM 630 C C . ALA A 1 83 ? 5.928 10.976 10.428 1.00 72.50 83 ALA A C 1
ATOM 632 O O . ALA A 1 83 ? 6.116 11.310 11.604 1.00 72.50 83 ALA A O 1
ATOM 633 N N . HIS A 1 84 ? 5.679 11.882 9.480 1.00 72.75 84 HIS A N 1
ATOM 634 C CA . HIS A 1 84 ? 5.417 13.295 9.759 1.00 72.75 84 HIS A CA 1
ATOM 635 C C . HIS A 1 84 ? 4.012 13.495 10.355 1.00 72.75 84 HIS A C 1
ATOM 637 O O . HIS A 1 84 ? 3.875 14.177 11.374 1.00 72.75 84 HIS A O 1
ATOM 643 N N . ASN A 1 85 ? 2.987 12.852 9.790 1.00 67.06 85 ASN A N 1
ATOM 644 C CA . ASN A 1 85 ? 1.603 12.925 10.273 1.00 67.06 85 ASN A CA 1
ATOM 645 C C . ASN A 1 85 ? 1.448 12.330 11.680 1.00 67.06 85 ASN A C 1
ATOM 647 O O . ASN A 1 85 ? 0.801 12.931 12.543 1.00 67.06 85 ASN A O 1
ATOM 651 N N . SER A 1 86 ? 2.130 11.216 11.954 1.00 65.50 86 SER A N 1
ATOM 652 C CA . SER A 1 86 ? 2.192 10.598 13.283 1.00 65.50 86 SER A CA 1
ATOM 653 C C . SER A 1 86 ? 2.762 11.552 14.341 1.00 65.50 86 SER A C 1
ATOM 655 O O . SER A 1 86 ? 2.208 11.685 15.433 1.00 65.50 86 SER A O 1
ATOM 657 N N . ARG A 1 87 ? 3.847 12.272 14.011 1.00 62.69 87 ARG A N 1
ATOM 658 C CA . ARG A 1 87 ? 4.448 13.273 14.909 1.00 62.69 87 ARG A CA 1
ATOM 659 C C . ARG A 1 87 ? 3.511 14.448 15.155 1.00 62.69 87 ARG A C 1
ATOM 661 O O . ARG A 1 87 ? 3.309 14.824 16.306 1.00 62.69 87 ARG A O 1
ATOM 668 N N . ARG A 1 88 ? 2.894 14.993 14.107 1.00 58.34 88 ARG A N 1
ATOM 669 C CA . ARG A 1 88 ? 1.955 16.117 14.228 1.00 58.34 88 ARG A CA 1
ATOM 670 C C . ARG A 1 88 ? 0.741 15.759 15.099 1.00 58.34 88 ARG A C 1
ATOM 672 O O . ARG A 1 88 ? 0.389 16.520 15.994 1.00 58.34 88 ARG A O 1
ATOM 679 N N . SER A 1 89 ? 0.200 14.553 14.928 1.00 57.28 89 SER A N 1
ATOM 680 C CA . SER A 1 89 ? -0.911 14.038 15.740 1.00 57.28 89 SER A CA 1
ATOM 681 C C . SER A 1 89 ? -0.547 13.913 17.225 1.00 57.28 89 SER A C 1
ATOM 683 O O . SER A 1 89 ? -1.368 14.248 18.077 1.00 57.28 89 SER A O 1
ATOM 685 N N . SER A 1 90 ? 0.688 13.494 17.545 1.00 55.81 90 SER A N 1
ATOM 686 C CA . SER A 1 90 ? 1.198 13.415 18.932 1.00 55.81 90 SER A CA 1
ATOM 687 C C . SER A 1 90 ? 1.331 14.764 19.622 1.00 55.81 90 SER A C 1
ATOM 689 O O . SER A 1 90 ? 1.105 14.850 20.824 1.00 55.81 90 SER A O 1
ATOM 691 N N . VAL A 1 91 ? 1.602 15.826 18.864 1.00 56.81 91 VAL A N 1
ATOM 692 C CA . VAL A 1 91 ? 1.644 17.193 19.399 1.00 56.81 91 VAL A CA 1
ATOM 693 C C . VAL A 1 91 ? 0.235 17.753 19.632 1.00 56.81 91 VAL A C 1
ATOM 695 O O . VAL A 1 91 ? 0.034 18.525 20.562 1.00 56.81 91 VAL A O 1
ATOM 698 N N . GLN A 1 92 ? -0.753 17.357 18.823 1.00 48.22 92 GLN A N 1
ATOM 699 C CA . GLN A 1 92 ? -2.125 17.887 18.873 1.00 48.22 92 GLN A CA 1
ATOM 700 C C . GLN A 1 92 ? -3.112 17.078 19.732 1.00 48.22 92 GLN A C 1
ATOM 702 O O . GLN A 1 92 ? -4.290 17.423 19.774 1.00 48.22 92 GLN A O 1
ATOM 707 N N . GLY A 1 93 ? -2.672 16.024 20.429 1.00 47.53 93 GLY A N 1
ATOM 708 C CA . GLY A 1 93 ? -3.538 15.254 21.334 1.00 47.53 93 GLY A CA 1
ATOM 709 C C . GLY A 1 93 ? -4.665 14.482 20.632 1.00 47.53 93 GLY A C 1
ATOM 710 O O . GLY A 1 93 ? -5.692 14.197 21.245 1.00 47.53 93 GLY A O 1
ATOM 711 N N . HIS A 1 94 ? -4.498 14.149 19.347 1.00 42.03 94 HIS A N 1
ATOM 712 C CA . HIS A 1 94 ? -5.491 13.383 18.588 1.00 42.03 94 HIS A CA 1
ATOM 713 C C . HIS A 1 94 ? -5.663 11.964 19.175 1.00 42.03 94 HIS A C 1
ATOM 715 O O . HIS A 1 94 ? -4.672 11.344 19.558 1.00 42.03 94 HIS A O 1
ATOM 721 N N . PRO A 1 95 ? -6.877 11.378 19.189 1.00 47.22 95 PRO A N 1
ATOM 722 C CA . PRO A 1 95 ? -7.159 10.109 19.880 1.00 47.22 95 PRO A CA 1
ATOM 723 C C . PRO A 1 95 ? -6.381 8.882 19.357 1.00 47.22 95 PRO A C 1
ATOM 725 O O . PRO A 1 95 ? -6.299 7.872 20.054 1.00 47.22 95 PRO A O 1
ATOM 728 N N . ASN A 1 96 ? -5.768 8.969 18.170 1.00 47.22 96 ASN A N 1
ATOM 729 C CA . ASN A 1 96 ? -4.900 7.926 17.595 1.00 47.22 96 ASN A CA 1
ATOM 730 C C . ASN A 1 96 ? -3.400 8.247 17.678 1.00 47.22 96 ASN A C 1
ATOM 732 O O . ASN A 1 96 ? -2.560 7.498 17.171 1.00 47.22 96 ASN A O 1
ATOM 736 N N . ALA A 1 97 ? -3.039 9.352 18.321 1.00 37.59 97 ALA A N 1
ATOM 737 C CA . ALA A 1 97 ? -1.671 9.802 18.412 1.00 37.59 97 ALA A CA 1
ATOM 738 C C . ALA A 1 97 ? -0.846 8.899 19.341 1.00 37.59 97 ALA A C 1
ATOM 740 O O . ALA A 1 97 ? -0.952 8.968 20.561 1.00 37.59 97 ALA A O 1
ATOM 741 N N . GLY A 1 98 ? -0.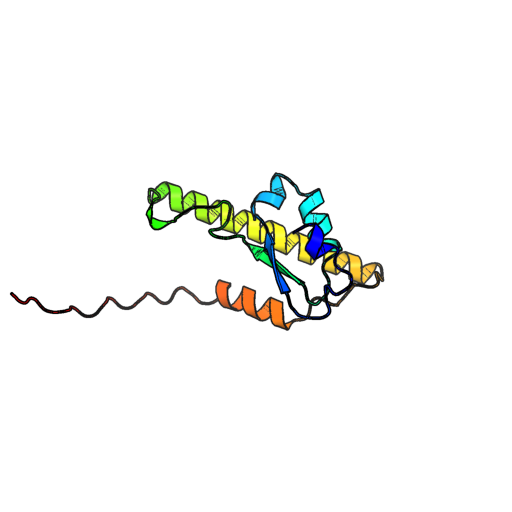025 8.030 18.748 1.00 40.34 98 GLY A N 1
ATOM 742 C CA . GLY A 1 98 ? 0.922 7.177 19.476 1.00 40.34 98 GLY A CA 1
ATOM 743 C C . GLY A 1 98 ? 0.719 5.666 19.333 1.00 40.34 98 GLY A C 1
ATOM 744 O O . GLY A 1 98 ? 1.483 4.911 19.925 1.00 40.34 98 GLY A O 1
ATOM 745 N N . ARG A 1 99 ? -0.251 5.188 18.539 1.00 46.91 99 ARG A N 1
ATOM 746 C CA . ARG A 1 99 ? -0.532 3.741 18.398 1.00 46.91 99 ARG A CA 1
ATOM 747 C C . ARG A 1 99 ? 0.151 3.039 17.219 1.00 46.91 99 ARG A C 1
ATOM 749 O O . ARG A 1 99 ? -0.248 1.934 16.873 1.00 46.91 99 ARG A O 1
ATOM 756 N N . VAL A 1 100 ? 1.198 3.613 16.625 1.00 45.66 100 VAL A N 1
ATOM 757 C CA . VAL A 1 100 ? 2.015 2.872 15.647 1.00 45.66 100 VAL A CA 1
ATOM 758 C C . VAL A 1 100 ? 2.992 1.987 16.427 1.00 45.66 100 VAL A C 1
ATOM 760 O O . VAL A 1 100 ? 4.079 2.420 16.814 1.00 45.66 100 VAL A O 1
ATOM 763 N N . HIS A 1 101 ? 2.559 0.768 16.757 1.00 42.53 101 HIS A N 1
ATOM 764 C CA . HIS A 1 101 ? 3.300 -0.152 17.619 1.00 42.53 101 HIS A CA 1
ATOM 765 C C . HIS A 1 101 ? 4.685 -0.491 17.010 1.00 42.53 101 HIS A C 1
ATOM 767 O O . HIS A 1 101 ? 4.785 -0.783 15.814 1.00 42.53 101 HIS A O 1
ATOM 773 N N . PRO A 1 102 ? 5.776 -0.512 17.802 1.00 41.22 102 PRO A N 1
ATOM 774 C CA . PRO A 1 102 ? 7.151 -0.697 17.312 1.00 41.22 102 PRO A CA 1
ATOM 775 C C . PRO A 1 102 ? 7.425 -2.044 16.616 1.00 41.22 102 PRO A C 1
ATOM 777 O O . PRO A 1 102 ? 8.446 -2.188 15.942 1.00 41.22 102 PRO A O 1
ATOM 780 N N . VAL A 1 103 ? 6.518 -3.022 16.733 1.00 38.59 103 VAL A N 1
ATOM 781 C CA . VAL A 1 103 ? 6.639 -4.352 16.105 1.00 38.59 103 VAL A CA 1
ATOM 782 C C . VAL A 1 103 ? 6.717 -4.269 14.579 1.00 38.59 103 VAL A C 1
ATOM 784 O O . VAL A 1 103 ? 7.501 -4.991 13.967 1.00 38.59 103 VAL A O 1
ATOM 787 N N . VAL A 1 104 ? 5.980 -3.342 13.963 1.00 43.31 104 VAL A N 1
ATOM 788 C CA . VAL A 1 104 ? 5.884 -3.259 12.500 1.00 43.31 104 VAL A CA 1
ATOM 789 C C . VAL A 1 104 ? 7.031 -2.452 11.889 1.00 43.31 104 VAL A C 1
ATOM 791 O O . VAL A 1 104 ? 7.573 -2.833 10.851 1.00 43.31 104 VAL A O 1
ATOM 794 N N . ARG A 1 105 ? 7.515 -1.422 12.604 1.00 38.91 105 ARG A N 1
ATOM 795 C CA . ARG A 1 105 ? 8.772 -0.729 12.260 1.00 38.91 105 ARG A CA 1
ATOM 796 C C . ARG A 1 105 ? 9.947 -1.703 12.160 1.00 38.91 105 ARG A C 1
ATOM 798 O O . ARG A 1 105 ? 10.829 -1.507 11.331 1.00 38.91 105 ARG A O 1
ATOM 805 N N . ARG A 1 106 ? 9.950 -2.766 12.974 1.00 30.53 106 ARG A N 1
ATOM 806 C CA . ARG A 1 106 ? 11.032 -3.756 12.999 1.00 30.53 106 ARG A CA 1
ATOM 807 C C . ARG A 1 106 ? 11.007 -4.721 11.811 1.00 30.53 106 ARG A C 1
ATOM 809 O O . ARG A 1 106 ? 12.072 -5.199 11.441 1.00 30.53 106 ARG A O 1
ATOM 816 N N . PHE A 1 107 ? 9.848 -4.990 11.207 1.00 31.59 107 PHE A N 1
ATOM 817 C CA . PHE A 1 107 ? 9.747 -5.907 10.065 1.00 31.59 107 PHE A CA 1
ATOM 818 C C . PHE A 1 107 ? 10.171 -5.237 8.747 1.00 31.59 107 PHE A C 1
ATOM 820 O O . PHE A 1 107 ? 11.019 -5.782 8.048 1.00 31.59 107 PHE A O 1
ATOM 827 N N . CYS A 1 108 ? 9.685 -4.021 8.459 1.00 35.00 108 CYS A N 1
ATOM 828 C CA . CYS A 1 108 ? 10.096 -3.257 7.268 1.00 35.00 108 CYS A CA 1
ATOM 829 C C . CYS A 1 108 ? 11.583 -2.872 7.299 1.00 35.00 108 CYS A C 1
ATOM 831 O O . CYS A 1 108 ? 12.285 -3.073 6.313 1.00 35.00 108 CYS A O 1
ATOM 833 N N . TRP A 1 109 ? 12.097 -2.418 8.450 1.00 26.67 109 TRP A N 1
ATOM 834 C CA . TRP A 1 109 ? 13.525 -2.106 8.596 1.00 26.67 109 TRP A CA 1
ATOM 835 C C . TRP A 1 109 ? 14.420 -3.330 8.360 1.00 26.67 109 TRP A C 1
ATOM 837 O O . TRP A 1 109 ? 15.456 -3.228 7.712 1.00 26.67 109 TRP A O 1
ATOM 847 N N . LYS A 1 110 ? 14.015 -4.513 8.845 1.00 24.72 110 LYS A N 1
ATOM 848 C CA . LYS A 1 110 ? 14.808 -5.742 8.696 1.00 24.72 110 LYS A CA 1
ATOM 849 C C . LYS A 1 110 ? 14.925 -6.200 7.23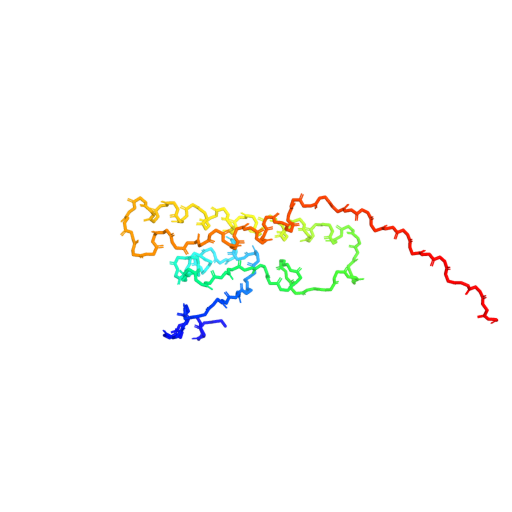6 1.00 24.72 110 LYS A C 1
ATOM 851 O O . LYS A 1 110 ? 15.934 -6.800 6.892 1.00 24.72 110 LYS A O 1
ATOM 856 N N . ILE A 1 111 ? 13.950 -5.870 6.385 1.00 38.12 111 ILE A N 1
ATOM 857 C CA . ILE A 1 111 ? 14.018 -6.116 4.934 1.00 38.12 111 ILE A CA 1
ATOM 858 C C . ILE A 1 111 ? 14.969 -5.120 4.242 1.00 38.12 111 ILE A C 1
ATOM 860 O O . ILE A 1 111 ? 15.633 -5.487 3.279 1.00 38.12 111 ILE A O 1
ATOM 864 N N . GLU A 1 112 ? 15.071 -3.882 4.736 1.00 35.94 112 GLU A N 1
ATOM 865 C CA . GLU A 1 112 ? 15.878 -2.817 4.117 1.00 35.94 112 GLU A CA 1
ATOM 866 C C . GLU A 1 112 ? 17.351 -2.787 4.570 1.00 35.94 112 GLU A C 1
ATOM 868 O O . GLU A 1 112 ? 18.195 -2.280 3.833 1.00 35.94 112 GLU A O 1
ATOM 873 N N . THR A 1 113 ? 17.692 -3.318 5.754 1.00 30.11 113 THR A N 1
ATOM 874 C CA . THR A 1 113 ? 19.061 -3.212 6.313 1.00 30.11 113 THR A CA 1
ATOM 875 C C . THR A 1 113 ? 19.933 -4.458 6.242 1.00 30.11 113 THR A C 1
ATOM 877 O O . THR A 1 113 ? 21.101 -4.381 6.622 1.00 30.11 113 THR A O 1
ATOM 880 N N . GLU A 1 114 ? 19.424 -5.599 5.777 1.00 29.86 114 GLU A N 1
ATOM 881 C CA . GLU A 1 114 ? 20.322 -6.707 5.447 1.00 29.86 114 GLU A CA 1
ATOM 882 C C . GLU A 1 114 ? 20.944 -6.438 4.069 1.00 29.86 114 GLU A C 1
ATOM 884 O O . GLU A 1 114 ? 20.213 -6.346 3.077 1.00 29.86 114 GLU A O 1
ATOM 889 N N . PRO A 1 115 ? 22.281 -6.281 3.958 1.00 32.56 115 PRO A N 1
ATOM 890 C CA . PRO A 1 115 ? 22.910 -6.278 2.647 1.00 32.56 115 PRO A CA 1
ATOM 891 C C . PRO A 1 115 ? 22.525 -7.588 1.967 1.00 32.56 115 PRO A C 1
ATOM 893 O O . PRO A 1 115 ? 22.587 -8.637 2.610 1.00 32.56 115 PRO A O 1
ATOM 896 N N . ARG A 1 116 ? 22.117 -7.530 0.689 1.00 45.34 116 ARG A N 1
ATOM 897 C CA . ARG A 1 116 ? 21.912 -8.722 -0.145 1.00 45.34 116 ARG A CA 1
ATOM 898 C C . ARG A 1 116 ? 23.155 -9.595 -0.004 1.00 45.34 116 ARG A C 1
ATOM 900 O O . ARG A 1 116 ? 24.172 -9.331 -0.643 1.00 45.34 116 ARG A O 1
ATOM 907 N N . SER A 1 117 ? 23.092 -10.608 0.852 1.00 39.22 117 SER A N 1
ATOM 908 C CA . SER A 1 117 ? 24.092 -11.653 0.874 1.00 39.22 117 SER A CA 1
ATOM 909 C C . SER A 1 117 ? 23.993 -12.295 -0.499 1.00 39.22 117 SER A C 1
ATOM 911 O O . SER A 1 117 ? 22.931 -12.757 -0.921 1.00 39.22 117 SER A O 1
ATOM 913 N N . ALA A 1 118 ? 25.080 -12.174 -1.259 1.00 41.25 118 ALA A N 1
ATOM 914 C CA . ALA A 1 118 ? 25.200 -12.777 -2.567 1.00 41.25 118 ALA A CA 1
ATOM 915 C C . ALA A 1 118 ? 24.743 -14.234 -2.453 1.00 41.25 118 ALA A C 1
ATOM 917 O O . ALA A 1 118 ? 25.279 -14.993 -1.643 1.00 41.25 118 ALA A O 1
ATOM 918 N N . HIS A 1 119 ? 23.723 -14.607 -3.227 1.00 37.72 119 HIS A N 1
ATOM 919 C CA . HIS A 1 119 ? 23.360 -16.007 -3.367 1.00 37.72 119 HIS A CA 1
ATOM 920 C C . HIS A 1 119 ? 24.631 -16.780 -3.750 1.00 37.72 119 HIS A C 1
ATOM 922 O O . HIS A 1 119 ? 25.267 -16.415 -4.745 1.00 37.72 119 HIS A O 1
ATOM 928 N N . PRO A 1 120 ? 25.030 -17.822 -2.998 1.00 35.84 120 PRO A N 1
ATOM 929 C CA . PRO A 1 120 ? 26.113 -18.676 -3.450 1.00 35.84 120 PRO A CA 1
ATOM 930 C C . PRO A 1 120 ? 25.699 -19.313 -4.788 1.00 35.84 120 PRO A C 1
ATOM 932 O O . PRO A 1 120 ? 24.517 -19.638 -4.969 1.00 35.84 120 PRO A O 1
ATOM 935 N N . PRO A 1 121 ? 26.629 -19.469 -5.748 1.00 40.31 121 PRO A N 1
ATOM 936 C CA . PRO A 1 121 ? 26.314 -20.088 -7.026 1.00 40.31 121 PRO A CA 1
ATOM 937 C C . PRO A 1 121 ? 25.747 -21.490 -6.787 1.00 40.31 121 PRO A C 1
ATOM 939 O O . PRO A 1 121 ? 26.232 -22.234 -5.932 1.00 40.31 121 PRO A O 1
ATOM 942 N N . ARG A 1 122 ? 24.693 -21.839 -7.536 1.00 38.78 122 ARG A N 1
ATOM 943 C CA . ARG A 1 122 ? 24.074 -23.168 -7.465 1.00 38.78 122 ARG A CA 1
ATOM 944 C C . ARG A 1 122 ? 25.157 -24.231 -7.716 1.00 38.78 122 ARG A C 1
ATOM 946 O O . ARG A 1 122 ? 25.866 -24.111 -8.718 1.00 38.78 122 ARG A O 1
ATOM 953 N N . PRO A 1 123 ? 25.295 -25.259 -6.860 1.00 35.00 123 PRO A N 1
ATOM 954 C CA . PRO A 1 123 ? 26.229 -26.342 -7.127 1.00 35.00 123 PRO A CA 1
ATOM 955 C C . PRO A 1 123 ? 25.798 -27.072 -8.403 1.00 35.00 123 PRO A C 1
ATOM 957 O O . PRO A 1 123 ? 24.617 -27.368 -8.596 1.00 35.00 123 PRO A O 1
ATOM 960 N N . GLY A 1 124 ? 26.766 -27.302 -9.292 1.00 46.00 124 GLY A N 1
ATOM 961 C CA . GLY A 1 124 ? 26.565 -27.956 -10.579 1.00 46.00 124 GLY A CA 1
ATOM 962 C C . GLY A 1 124 ? 25.872 -29.310 -10.436 1.00 46.00 124 GLY A C 1
ATOM 963 O O . GLY A 1 124 ? 26.353 -30.197 -9.734 1.00 46.00 124 GLY A O 1
ATOM 964 N N . GLY A 1 125 ? 24.746 -29.459 -11.132 1.00 33.19 125 GLY A N 1
ATOM 965 C CA . GLY A 1 125 ? 24.044 -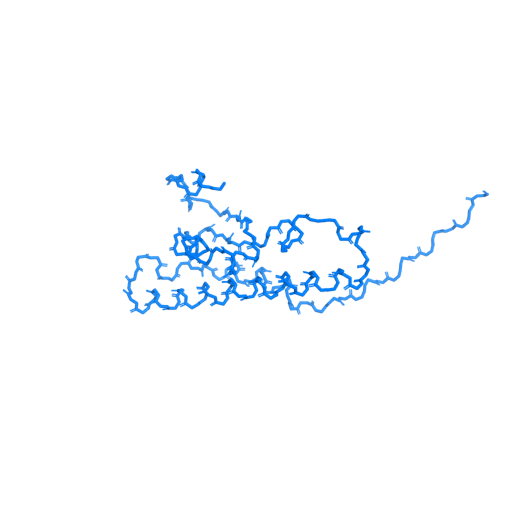30.723 -11.313 1.00 33.19 125 GLY A CA 1
ATOM 966 C C . GLY A 1 125 ? 24.414 -31.340 -12.658 1.00 33.19 125 GLY A C 1
ATOM 967 O O . GLY A 1 125 ? 24.024 -30.824 -13.697 1.00 33.19 125 GLY A O 1
ATOM 968 N N . ALA A 1 126 ? 25.224 -32.393 -12.576 1.00 35.84 126 ALA A N 1
ATOM 969 C CA . ALA A 1 126 ? 25.528 -33.465 -13.525 1.00 35.84 126 ALA A CA 1
ATOM 970 C C . ALA A 1 126 ? 24.975 -33.410 -14.970 1.00 35.84 126 ALA A C 1
ATOM 972 O O . ALA A 1 126 ? 23.773 -33.359 -15.216 1.00 35.84 126 ALA A O 1
ATOM 973 N N . ARG A 1 127 ? 25.893 -33.636 -15.924 1.00 38.50 127 ARG A N 1
ATOM 974 C CA . ARG A 1 127 ? 25.590 -34.312 -17.194 1.00 38.50 127 ARG A CA 1
ATOM 975 C C . ARG A 1 127 ? 25.106 -35.743 -16.927 1.00 38.50 127 ARG A C 1
ATOM 977 O O . ARG A 1 127 ? 25.743 -36.466 -16.164 1.00 38.50 127 ARG A O 1
ATOM 984 N N . SER A 1 128 ? 24.048 -36.145 -17.621 1.00 35.44 128 SER A N 1
ATOM 985 C CA . SER A 1 128 ? 23.655 -37.516 -18.008 1.00 35.44 128 SER A CA 1
ATOM 986 C C . SER A 1 128 ? 22.360 -37.352 -18.815 1.00 35.44 128 SER A C 1
ATOM 988 O O . SER A 1 128 ? 21.461 -36.678 -18.326 1.00 35.44 128 SER A O 1
ATOM 990 N N . VAL A 1 129 ? 22.177 -37.835 -20.042 1.00 41.25 129 VAL A N 1
ATOM 991 C CA . VAL A 1 129 ? 22.923 -38.728 -20.942 1.00 41.25 129 VAL A CA 1
ATOM 992 C C . VAL A 1 129 ? 22.671 -38.217 -22.363 1.00 41.25 129 VAL A C 1
ATOM 994 O O . VAL A 1 129 ? 21.570 -37.660 -22.576 1.00 41.25 129 VAL A O 1
#

Foldseek 3Di:
DVVVLPDPCPPVAADEDADALCCVPVPVPVLVVCLVSDALRYHYDHDPPFNDDDDLVPDDPVVSVVRVVSRVVSRVSSVVVSVVSLVVCLVVVPPRNPSNDVPVVVVVVVVVPDDPPPDDPDPDDDDDD

Secondary structure (DSSP, 8-state):
-HHHHT-TTTTSS-EEEEE-TTHHHH-HHHHHHHHHT--TTEEEEEPTTSSSS--GGGS-HHHHHHHHHHHHHHHHHHHHHHHHHHHHHHHTT-TTTT---HHHHHHHHHHHHS--PPPPPPPP-----

Radius of gyration: 18.86 Å; chains: 1; bounding box: 43×57×42 Å

pLDDT: mean 72.9, std 23.64, range [24.72, 95.12]

Sequence (129 aa):
MRDIWGDPKRGAVPVNWTVSPVLADIGPALLAYYQETATGNDLLIAGPSGAGYTYAGSWPEKALDAYTELTGQGTLRDYRRDAHNSRRSSVQGHPNAGRVHPVVRRFCWKIETEPRSAHPPRPGGARSV